Protein AF-A0AAW0M9P6-F1 (afdb_monomer)

Foldseek 3Di:
DVVVLVVVLVVVLVVLVVVLVVVVVVLVVVLVVLVVVQVVLCPDDPPDPSVPPDRDDSPDDDPPVVSVVVNVVVVVVSVVVVVVD

Sequence (85 aa):
MSEFTAGTMNEELLLGSWVMYDATGVRLHAGRQAELLNQIVCELPPEHPVSNVRPLRDSLGHTPLQVVAGAILGCVVALLMRGSS

pLDDT: mean 78.46, std 9.96, range [51.75, 90.88]

Mean predicted aligned error: 9.75 Å

Structure (mmCIF, N/CA/C/O backbone):
data_AF-A0AAW0M9P6-F1
#
_entry.id   AF-A0AAW0M9P6-F1
#
loop_
_atom_site.group_PDB
_atom_site.id
_atom_site.type_symbol
_atom_site.label_atom_id
_atom_site.label_alt_id
_atom_site.label_comp_id
_atom_site.label_asym_id
_atom_site.label_entity_id
_atom_site.label_seq_id
_atom_site.pdbx_PDB_ins_code
_atom_site.Cartn_x
_atom_site.Cartn_y
_atom_site.Cartn_z
_atom_site.occupancy
_atom_site.B_iso_or_equiv
_atom_site.auth_seq_id
_atom_site.auth_comp_id
_atom_site.auth_asym_id
_atom_site.auth_atom_id
_atom_site.pdbx_PDB_model_num
ATOM 1 N N . MET A 1 1 ? 23.492 6.455 -26.843 1.00 55.59 1 MET A N 1
ATOM 2 C CA . MET A 1 1 ? 22.067 6.846 -26.947 1.00 55.59 1 MET A CA 1
ATOM 3 C C . MET A 1 1 ? 21.159 5.800 -26.299 1.00 55.59 1 MET A C 1
ATOM 5 O O . MET A 1 1 ? 20.437 6.153 -25.382 1.00 55.59 1 MET A O 1
ATOM 9 N N . SER A 1 2 ? 21.247 4.516 -26.680 1.00 58.66 2 SER A N 1
ATOM 10 C CA . SER A 1 2 ? 20.448 3.422 -26.089 1.00 58.66 2 SER A CA 1
ATOM 11 C C . SER A 1 2 ? 20.691 3.185 -24.591 1.00 58.66 2 SER A C 1
ATOM 13 O O . SER A 1 2 ? 19.732 2.984 -23.854 1.00 58.66 2 SER A O 1
ATOM 15 N N . GLU A 1 3 ? 21.943 3.244 -24.128 1.00 61.34 3 GLU A N 1
ATOM 16 C CA . GLU A 1 3 ? 22.275 3.071 -22.702 1.00 61.34 3 GLU A CA 1
ATOM 17 C C . GLU A 1 3 ? 21.823 4.248 -21.829 1.00 61.34 3 GLU A C 1
ATOM 19 O O . GLU A 1 3 ? 21.492 4.052 -20.667 1.00 61.34 3 GLU A O 1
ATOM 24 N N . PHE A 1 4 ? 21.739 5.457 -22.395 1.00 61.78 4 PHE A N 1
ATOM 25 C CA . PHE A 1 4 ? 21.278 6.648 -21.676 1.00 61.78 4 PHE A CA 1
ATOM 26 C C . PHE A 1 4 ? 19.761 6.604 -21.442 1.00 61.78 4 PHE A C 1
ATOM 28 O O . PHE A 1 4 ? 19.307 6.817 -20.326 1.00 61.78 4 PHE A O 1
ATOM 35 N N . THR A 1 5 ? 18.982 6.227 -22.464 1.00 64.56 5 THR A N 1
ATOM 36 C CA . THR A 1 5 ? 17.530 6.016 -22.324 1.00 64.56 5 THR A CA 1
ATOM 37 C C . THR A 1 5 ? 17.210 4.849 -21.393 1.00 64.56 5 THR A C 1
ATOM 39 O O . 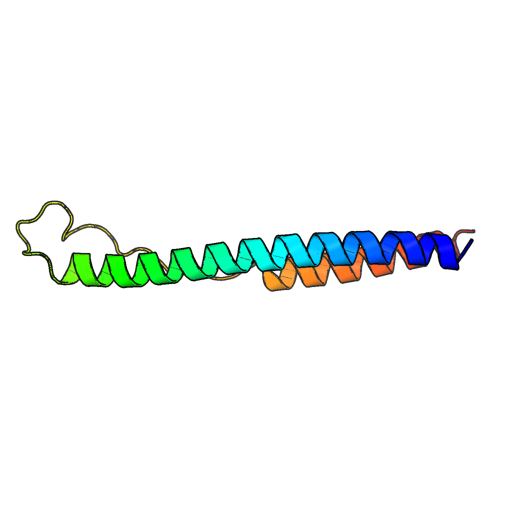THR A 1 5 ? 16.289 4.955 -20.592 1.00 64.56 5 THR A O 1
ATOM 42 N N . ALA A 1 6 ? 17.974 3.749 -21.457 1.00 61.34 6 ALA A N 1
ATOM 43 C CA . ALA A 1 6 ? 17.847 2.674 -20.476 1.00 61.34 6 ALA A CA 1
ATOM 44 C C . ALA A 1 6 ? 18.144 3.203 -19.063 1.00 61.34 6 ALA A C 1
ATOM 46 O O . ALA A 1 6 ? 17.322 3.020 -18.179 1.00 61.34 6 ALA A O 1
ATOM 47 N N . GLY A 1 7 ? 19.245 3.949 -18.896 1.00 67.69 7 GLY A N 1
ATOM 48 C CA . GLY A 1 7 ? 19.628 4.699 -17.693 1.00 67.69 7 GLY A CA 1
ATOM 49 C C . GLY A 1 7 ? 18.456 5.368 -16.971 1.00 67.69 7 GLY A C 1
ATOM 50 O O . GLY A 1 7 ? 18.166 5.040 -15.822 1.00 67.69 7 GLY A O 1
ATOM 51 N N . THR A 1 8 ? 17.747 6.242 -17.684 1.00 70.00 8 THR A N 1
ATOM 52 C CA . THR A 1 8 ? 16.634 7.036 -17.142 1.00 70.00 8 THR A CA 1
ATOM 53 C C . THR A 1 8 ? 15.422 6.182 -16.742 1.00 70.00 8 THR A C 1
ATOM 55 O O . THR A 1 8 ? 14.808 6.428 -15.707 1.00 70.00 8 THR A O 1
ATOM 58 N N . MET A 1 9 ? 15.104 5.119 -17.492 1.00 70.94 9 MET A N 1
ATOM 59 C CA . MET A 1 9 ? 13.976 4.225 -17.168 1.00 70.94 9 MET A CA 1
ATOM 60 C C . MET A 1 9 ? 14.197 3.444 -15.861 1.00 70.94 9 MET A C 1
ATOM 62 O O . MET A 1 9 ? 13.242 3.142 -15.142 1.00 70.94 9 MET A O 1
ATOM 66 N N . ASN A 1 10 ? 15.451 3.106 -15.537 1.00 74.50 10 ASN A N 1
ATOM 67 C CA . ASN A 1 10 ? 15.782 2.376 -14.308 1.00 74.50 10 ASN A CA 1
ATOM 68 C C . ASN A 1 10 ? 15.516 3.232 -13.064 1.00 74.50 10 ASN A C 1
ATOM 70 O O . ASN A 1 10 ? 15.035 2.734 -12.047 1.00 74.50 10 ASN A O 1
ATOM 74 N N . GLU A 1 11 ? 15.865 4.515 -13.150 1.00 79.75 11 GLU A N 1
ATOM 75 C CA . GLU A 1 11 ? 15.776 5.475 -12.051 1.00 79.75 11 GLU A CA 1
ATOM 76 C C . GLU A 1 11 ? 14.311 5.741 -11.683 1.00 79.75 11 GLU A C 1
ATOM 78 O O . GLU A 1 11 ? 13.950 5.711 -10.505 1.00 79.75 11 GLU A O 1
ATOM 83 N N . GLU A 1 12 ? 13.441 5.891 -12.685 1.00 79.75 12 GLU A N 1
ATOM 84 C CA . GLU A 1 12 ? 11.997 6.057 -12.486 1.00 79.75 12 GLU A CA 1
ATOM 85 C C . GLU A 1 12 ? 11.348 4.815 -11.859 1.00 79.75 12 GLU A C 1
ATOM 87 O O . GLU A 1 12 ? 10.536 4.936 -10.938 1.00 79.75 12 GLU A O 1
ATOM 92 N N . LEU A 1 13 ? 11.734 3.611 -12.303 1.00 79.25 13 LEU A N 1
ATOM 93 C CA . LEU A 1 13 ? 11.226 2.358 -11.739 1.00 79.25 13 LEU A CA 1
ATOM 94 C C . LEU A 1 13 ? 11.654 2.180 -10.276 1.00 79.25 13 LEU A C 1
ATOM 96 O O . LEU A 1 13 ? 10.849 1.751 -9.447 1.00 79.25 13 LEU A O 1
ATOM 100 N N . LEU A 1 14 ? 12.902 2.526 -9.949 1.00 84.19 14 LEU A N 1
ATOM 101 C CA . LEU A 1 14 ? 13.428 2.470 -8.584 1.00 84.19 14 LEU A CA 1
ATOM 1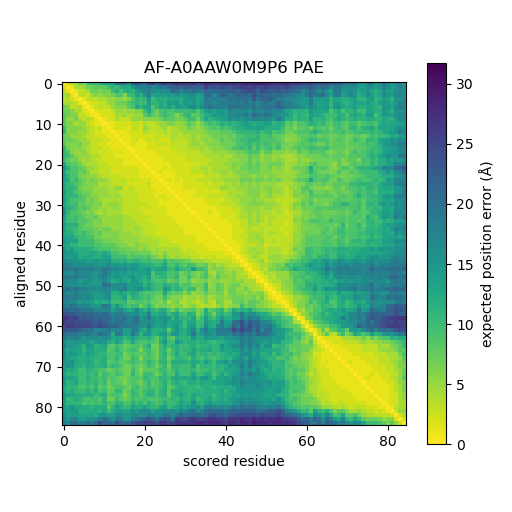02 C C . LEU A 1 14 ? 12.668 3.421 -7.653 1.00 84.19 14 LEU A C 1
ATOM 104 O O . LEU A 1 14 ? 12.194 2.994 -6.597 1.00 84.19 14 LEU A O 1
ATOM 108 N N . LEU A 1 15 ? 12.498 4.683 -8.059 1.00 83.56 15 LEU A N 1
ATOM 109 C CA . LEU A 1 15 ? 11.750 5.678 -7.286 1.00 83.56 15 LEU A CA 1
ATOM 110 C C . LEU A 1 15 ? 10.275 5.281 -7.133 1.00 83.56 15 LEU A C 1
ATOM 112 O O . LEU A 1 15 ? 9.727 5.338 -6.031 1.00 83.56 15 LEU A O 1
ATOM 116 N N . GLY A 1 16 ? 9.643 4.816 -8.213 1.00 81.88 16 GLY A N 1
ATOM 117 C CA . GLY A 1 16 ? 8.263 4.335 -8.194 1.00 81.88 16 GLY A CA 1
ATOM 118 C C . GLY A 1 16 ? 8.074 3.128 -7.272 1.00 81.88 16 GLY A C 1
ATOM 119 O O . GLY A 1 16 ? 7.123 3.092 -6.488 1.00 81.88 16 GLY A O 1
ATOM 120 N N . SER A 1 17 ? 9.004 2.169 -7.305 1.00 82.25 17 SER A N 1
ATOM 121 C CA . SER A 1 17 ? 8.990 1.006 -6.415 1.00 82.25 17 SER A CA 1
ATOM 122 C C . SER A 1 17 ? 9.174 1.406 -4.952 1.00 82.25 17 SER A C 1
ATOM 124 O O . SER A 1 17 ? 8.499 0.848 -4.090 1.00 82.25 17 SER A O 1
ATOM 126 N N . TRP A 1 18 ? 10.046 2.376 -4.658 1.00 87.50 18 TRP A N 1
ATOM 127 C CA . TRP A 1 18 ? 10.259 2.872 -3.297 1.00 87.50 18 TRP A CA 1
ATOM 128 C C . TRP A 1 18 ? 8.993 3.514 -2.717 1.00 87.50 18 TRP A C 1
ATOM 130 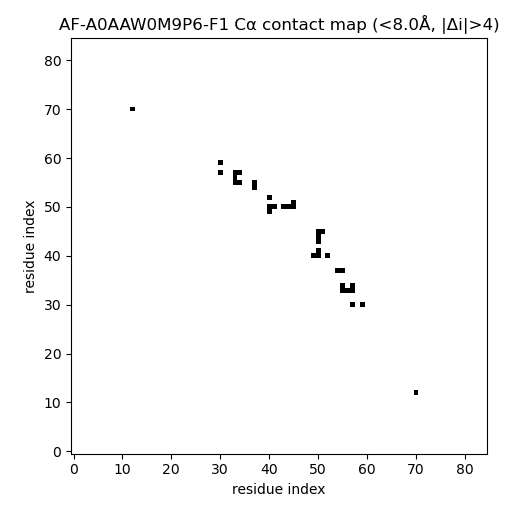O O . TRP A 1 18 ? 8.538 3.124 -1.642 1.00 87.50 18 TRP A O 1
ATOM 140 N N . VAL A 1 19 ? 8.366 4.431 -3.463 1.00 86.88 19 VAL A N 1
ATOM 141 C CA . VAL A 1 19 ? 7.119 5.096 -3.043 1.00 86.88 19 VAL A CA 1
ATOM 142 C C . VAL A 1 19 ? 5.977 4.091 -2.888 1.00 86.88 19 VAL A C 1
ATOM 144 O O . VAL A 1 19 ? 5.190 4.183 -1.946 1.00 86.88 19 VAL A O 1
ATOM 147 N N . MET A 1 20 ? 5.871 3.104 -3.783 1.00 84.25 20 MET A N 1
ATOM 148 C CA . MET A 1 20 ? 4.849 2.061 -3.671 1.00 84.25 20 MET A CA 1
ATOM 149 C C . MET A 1 20 ? 5.073 1.133 -2.486 1.00 84.25 20 MET A C 1
ATOM 151 O O . MET A 1 20 ? 4.100 0.752 -1.831 1.00 84.25 20 MET A O 1
ATOM 155 N N . TYR A 1 21 ? 6.323 0.777 -2.204 1.00 83.88 21 TYR A N 1
ATOM 156 C CA . TYR A 1 21 ? 6.670 -0.024 -1.041 1.00 83.88 21 TYR A CA 1
ATOM 157 C C . TYR A 1 21 ? 6.299 0.709 0.255 1.00 83.88 21 TYR A C 1
ATOM 159 O O . TYR A 1 21 ? 5.576 0.150 1.081 1.00 83.88 21 TYR A O 1
ATOM 167 N N . ASP A 1 22 ? 6.676 1.985 0.380 1.00 88.56 22 ASP A N 1
ATOM 168 C CA . ASP A 1 22 ? 6.341 2.825 1.536 1.00 88.56 22 ASP A CA 1
ATOM 169 C C . ASP A 1 22 ? 4.820 3.001 1.707 1.00 88.56 22 ASP A C 1
ATOM 171 O O . ASP A 1 22 ? 4.250 2.683 2.756 1.00 88.56 22 ASP A O 1
ATOM 175 N N . ALA A 1 23 ? 4.114 3.367 0.632 1.00 84.25 23 ALA A N 1
ATOM 176 C CA . ALA A 1 23 ? 2.660 3.511 0.649 1.00 84.25 23 ALA A CA 1
ATOM 177 C C . ALA A 1 23 ? 1.937 2.193 0.982 1.00 84.25 23 ALA A C 1
ATOM 179 O O . ALA A 1 23 ? 0.852 2.203 1.566 1.00 84.25 23 ALA A O 1
ATOM 180 N N . THR A 1 24 ? 2.506 1.046 0.609 1.00 83.56 24 THR A N 1
ATOM 181 C CA . THR A 1 24 ? 1.967 -0.274 0.969 1.00 83.56 24 THR A CA 1
ATOM 182 C C . THR A 1 24 ? 2.193 -0.583 2.445 1.00 83.56 24 THR A C 1
ATOM 184 O O . THR A 1 24 ? 1.270 -1.069 3.097 1.00 83.56 24 THR A O 1
ATOM 187 N N . GLY A 1 25 ? 3.361 -0.238 2.993 1.00 85.62 25 GLY A N 1
ATOM 188 C CA . GLY A 1 25 ? 3.648 -0.342 4.424 1.00 85.62 25 GLY A CA 1
ATOM 189 C C . GLY A 1 25 ? 2.651 0.451 5.270 1.00 85.62 25 GLY A C 1
ATOM 190 O O . GLY A 1 25 ? 2.014 -0.110 6.163 1.00 85.62 25 GLY A O 1
ATOM 191 N N . VAL A 1 26 ? 2.419 1.724 4.932 1.00 87.44 26 VAL A N 1
ATOM 192 C CA . VAL A 1 26 ? 1.433 2.574 5.626 1.00 87.44 26 VAL A CA 1
ATOM 193 C C . VAL A 1 26 ? 0.021 1.981 5.551 1.00 87.44 26 VAL A C 1
ATOM 195 O O . VAL A 1 26 ? -0.668 1.909 6.569 1.00 87.44 26 VAL A O 1
ATOM 198 N N . ARG A 1 27 ? -0.409 1.494 4.378 1.00 86.88 27 ARG A N 1
ATOM 199 C CA . ARG A 1 27 ? -1.726 0.845 4.209 1.00 86.88 27 ARG A CA 1
ATOM 200 C C . ARG A 1 27 ? -1.867 -0.423 5.049 1.00 86.88 27 ARG A C 1
ATOM 202 O O . ARG A 1 27 ? -2.934 -0.650 5.611 1.00 86.88 27 ARG A O 1
ATOM 209 N N . LEU A 1 28 ? -0.810 -1.230 5.153 1.00 85.56 28 LEU A N 1
ATOM 210 C CA . LEU A 1 28 ? -0.810 -2.440 5.975 1.00 85.56 28 LEU A CA 1
ATOM 211 C C . LEU A 1 28 ? -0.949 -2.102 7.465 1.00 85.56 28 LEU A C 1
ATOM 213 O O . LEU A 1 28 ? -1.744 -2.728 8.164 1.00 85.56 28 LEU A O 1
ATOM 217 N N . HIS A 1 29 ? -0.204 -1.105 7.950 1.00 88.50 29 HIS A N 1
ATOM 218 C CA . HIS A 1 29 ? -0.306 -0.652 9.338 1.00 88.50 29 HIS A CA 1
ATOM 219 C C . HIS A 1 29 ? -1.684 -0.062 9.652 1.00 88.50 29 HIS A C 1
ATOM 221 O O . HIS A 1 29 ? -2.253 -0.392 10.691 1.00 88.50 29 HIS A O 1
ATOM 227 N N . ALA A 1 30 ? -2.245 0.735 8.740 1.00 88.25 30 ALA A N 1
ATOM 228 C CA . ALA A 1 30 ? -3.589 1.285 8.881 1.00 88.25 30 ALA A CA 1
ATOM 229 C C . ALA A 1 30 ? -4.672 0.190 8.915 1.00 88.25 30 ALA A C 1
ATOM 231 O O . ALA A 1 30 ? -5.580 0.272 9.737 1.00 88.25 30 ALA A O 1
ATOM 232 N N . GLY A 1 31 ? -4.554 -0.857 8.087 1.00 86.31 31 GLY A N 1
ATOM 233 C CA . GLY A 1 31 ? -5.458 -2.016 8.125 1.00 86.31 31 GLY A CA 1
ATOM 234 C C . GLY A 1 31 ? -5.385 -2.765 9.459 1.00 86.31 31 GLY A C 1
ATOM 235 O O . GLY A 1 31 ? -6.398 -2.961 10.119 1.00 86.31 31 GLY A O 1
ATOM 236 N N . ARG A 1 32 ? -4.173 -3.065 9.948 1.00 88.94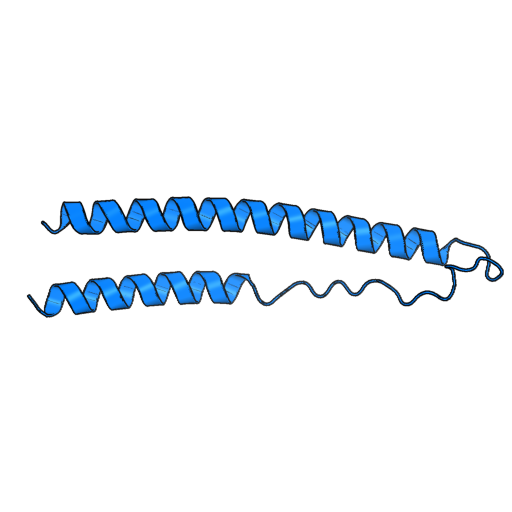 32 ARG A N 1
ATOM 237 C CA . ARG A 1 32 ? -3.995 -3.685 11.277 1.00 88.94 32 ARG A CA 1
ATOM 238 C C . ARG A 1 32 ? -4.563 -2.829 12.411 1.00 88.94 32 ARG A C 1
ATOM 240 O O . ARG A 1 32 ? -5.138 -3.362 13.354 1.00 88.94 32 ARG A O 1
ATOM 247 N N . GLN A 1 33 ? -4.406 -1.506 12.342 1.00 90.88 33 GLN A N 1
ATOM 248 C CA . GLN A 1 33 ? -5.024 -0.600 13.313 1.00 90.88 33 GLN A CA 1
ATOM 249 C C . GLN A 1 33 ? -6.552 -0.624 13.233 1.00 90.88 33 GLN A C 1
ATOM 251 O O . GLN A 1 33 ? -7.202 -0.599 14.273 1.00 90.88 33 GLN A O 1
ATOM 256 N N . ALA A 1 34 ? -7.122 -0.684 12.030 1.00 89.38 34 ALA A N 1
ATOM 257 C CA . ALA A 1 34 ? -8.562 -0.784 11.831 1.00 89.38 34 ALA A CA 1
ATOM 258 C C . ALA A 1 34 ? -9.135 -2.094 12.395 1.00 89.38 34 ALA A C 1
ATOM 260 O O . ALA A 1 34 ? -10.164 -2.065 13.068 1.00 89.38 34 ALA A O 1
ATOM 261 N N . GLU A 1 35 ? -8.444 -3.217 12.191 1.00 88.06 35 GLU A N 1
ATOM 262 C CA . GLU A 1 35 ? -8.804 -4.523 12.752 1.00 88.06 35 GLU A CA 1
ATOM 263 C C . GLU A 1 35 ? -8.808 -4.499 14.289 1.00 88.06 35 GLU A C 1
ATOM 265 O O . GLU A 1 35 ? -9.811 -4.848 14.915 1.00 88.06 35 GLU A O 1
ATOM 270 N N . LEU A 1 36 ? -7.730 -3.995 14.902 1.00 90.75 36 LEU A N 1
ATOM 271 C CA . LEU A 1 36 ? -7.643 -3.844 16.358 1.00 90.75 36 LEU A CA 1
ATOM 272 C C . LEU A 1 36 ? -8.713 -2.891 16.904 1.00 90.75 36 LEU A C 1
ATOM 274 O O . LEU A 1 36 ? -9.304 -3.158 17.948 1.00 90.75 36 LEU A O 1
ATOM 278 N N . LEU A 1 37 ? -8.993 -1.791 16.202 1.00 90.31 37 LEU A N 1
ATOM 279 C CA . LEU A 1 37 ? -10.027 -0.843 16.607 1.00 90.31 37 LEU A CA 1
ATOM 280 C C . LEU A 1 37 ? -11.420 -1.480 16.568 1.00 90.31 37 LEU A C 1
ATOM 282 O O . LEU A 1 37 ? -12.195 -1.290 17.501 1.00 90.31 37 LEU A O 1
ATOM 286 N N . ASN A 1 38 ? -11.727 -2.260 15.530 1.00 88.94 38 ASN A N 1
ATOM 287 C CA . ASN A 1 38 ? -12.985 -2.999 15.444 1.00 88.94 38 ASN A CA 1
ATOM 288 C C . ASN A 1 38 ? -13.137 -3.979 16.616 1.00 88.94 38 ASN A C 1
ATOM 290 O O . ASN A 1 38 ? -14.221 -4.072 17.188 1.00 88.94 38 ASN A O 1
ATOM 294 N N . GLN A 1 39 ? -12.059 -4.667 17.011 1.00 89.19 39 GLN A N 1
ATOM 295 C CA . GLN A 1 39 ? -12.081 -5.548 18.180 1.00 89.19 39 GLN A CA 1
ATOM 296 C C . GLN A 1 39 ? -12.378 -4.770 19.471 1.00 89.19 39 GLN A C 1
ATOM 298 O O . GLN A 1 39 ? -13.261 -5.166 20.227 1.00 89.19 39 GLN A O 1
ATOM 303 N N . ILE A 1 40 ? -11.704 -3.636 19.689 1.00 89.81 40 ILE A N 1
ATOM 304 C CA . ILE A 1 40 ? -11.945 -2.773 20.856 1.00 89.81 40 ILE A CA 1
ATOM 305 C C . ILE A 1 40 ? -13.409 -2.312 20.895 1.00 89.81 40 ILE A C 1
ATOM 307 O O . ILE A 1 40 ? -14.043 -2.384 21.944 1.00 89.81 40 ILE A O 1
ATOM 311 N N . VAL A 1 41 ? -13.964 -1.877 19.755 1.00 88.00 41 VAL A N 1
ATOM 312 C CA . VAL A 1 41 ? -15.370 -1.445 19.626 1.00 88.00 41 VAL A CA 1
ATOM 313 C C . VAL A 1 41 ? -16.350 -2.559 20.003 1.00 88.00 41 VAL A C 1
ATOM 315 O O . VAL A 1 41 ? -17.337 -2.280 20.680 1.00 88.00 41 VAL A O 1
ATOM 318 N N . CYS A 1 42 ? -16.066 -3.809 19.633 1.00 84.19 42 CYS A N 1
ATOM 319 C CA . CYS A 1 42 ? -16.888 -4.965 20.000 1.00 84.19 42 CYS A CA 1
ATOM 320 C C . CYS A 1 42 ? -16.834 -5.319 21.497 1.00 84.19 42 CYS A C 1
ATOM 322 O O . CYS A 1 42 ? -17.778 -5.918 22.007 1.00 84.19 42 CYS A 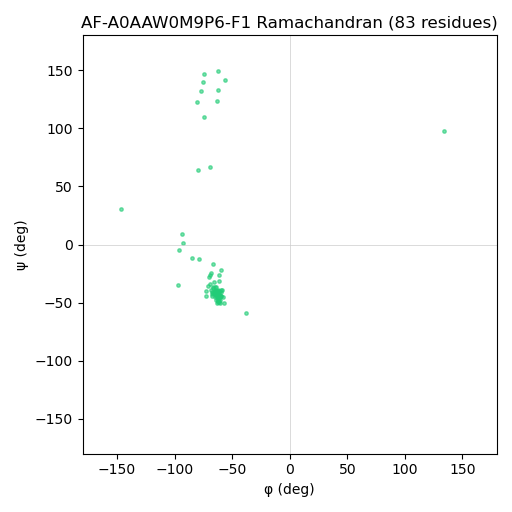O 1
ATOM 324 N N . GLU A 1 43 ? -15.746 -4.983 22.196 1.00 87.50 43 GLU A N 1
ATOM 325 C CA . GLU A 1 43 ? -15.578 -5.256 23.633 1.00 87.50 43 GLU A CA 1
ATOM 326 C C . GLU A 1 43 ? -16.209 -4.172 24.531 1.00 87.50 43 GLU A C 1
ATOM 328 O O . GLU A 1 43 ? -16.362 -4.368 25.739 1.00 87.50 43 GLU A O 1
ATOM 333 N N . LEU A 1 44 ? -16.602 -3.027 23.964 1.00 88.12 44 LEU A N 1
ATOM 334 C CA . LEU A 1 44 ? -17.238 -1.932 24.697 1.00 88.12 44 LEU A CA 1
ATOM 335 C C . LEU A 1 44 ? -18.703 -2.258 25.064 1.00 88.12 44 LEU A C 1
ATOM 337 O O . LEU A 1 44 ? -19.411 -2.917 24.301 1.00 88.12 44 LEU A O 1
ATOM 341 N N . PRO A 1 45 ? -19.202 -1.771 26.218 1.00 85.38 45 PRO A N 1
ATOM 342 C CA . PRO A 1 45 ? -20.588 -1.987 26.617 1.00 85.38 45 PRO A CA 1
ATOM 343 C C . PRO A 1 45 ? -21.569 -1.343 25.619 1.00 85.38 45 PRO A C 1
ATOM 345 O O . PRO A 1 45 ? -21.264 -0.291 25.048 1.00 85.38 45 PRO A O 1
ATOM 348 N N . PRO A 1 46 ? -22.774 -1.916 25.444 1.00 78.12 46 PRO A N 1
ATOM 349 C CA . PRO A 1 46 ? -23.746 -1.465 24.443 1.00 78.12 46 PRO A CA 1
ATOM 350 C C . PRO A 1 46 ? -24.206 -0.013 24.653 1.00 78.12 46 PRO A C 1
ATOM 352 O O . PRO A 1 46 ? -24.514 0.677 23.687 1.00 78.12 46 PRO A O 1
ATOM 355 N N . GLU A 1 47 ? -24.159 0.482 25.894 1.00 81.06 47 GLU A N 1
ATOM 356 C CA . GLU A 1 47 ? -24.471 1.871 26.272 1.00 81.06 47 GLU A CA 1
ATOM 357 C C . GLU A 1 47 ? -23.461 2.898 25.715 1.00 81.06 47 GLU A C 1
ATOM 359 O O . GLU A 1 47 ? -23.702 4.107 25.739 1.00 81.06 47 GLU A O 1
ATOM 364 N N . HIS A 1 48 ? -22.280 2.442 25.281 1.00 80.12 48 HIS A N 1
ATOM 365 C CA . HIS A 1 48 ? -21.198 3.319 24.865 1.00 80.12 48 HIS A CA 1
ATOM 366 C C . HIS A 1 48 ? -21.468 3.895 23.461 1.00 80.12 48 HIS A C 1
ATOM 368 O O . HIS A 1 48 ? -21.750 3.132 22.535 1.00 80.12 48 HIS A O 1
ATOM 374 N N . PRO A 1 49 ? -21.322 5.219 23.249 1.00 78.69 49 PRO A N 1
ATOM 375 C CA . PRO A 1 49 ? -21.727 5.896 22.012 1.00 78.69 49 PRO A CA 1
ATOM 376 C C . PRO A 1 49 ? -21.036 5.378 20.746 1.00 78.69 49 PRO A C 1
ATOM 378 O O . PRO A 1 49 ? -21.575 5.557 19.655 1.00 78.69 49 PRO A O 1
ATOM 381 N N . VAL A 1 50 ? -19.868 4.734 20.870 1.00 80.31 50 VAL A N 1
ATOM 382 C CA . VAL A 1 50 ? -19.163 4.150 19.719 1.00 80.31 50 VAL A CA 1
ATOM 383 C C . VAL A 1 50 ? -19.418 2.655 19.495 1.00 80.31 50 VAL A C 1
ATOM 385 O O . VAL A 1 50 ? -18.975 2.142 18.475 1.00 80.31 50 VAL A O 1
ATOM 388 N N . SER A 1 51 ? -20.154 1.954 20.371 1.00 75.00 51 SER A N 1
ATOM 389 C CA . SER A 1 51 ? -20.399 0.502 20.215 1.00 75.00 51 SER A CA 1
ATOM 390 C C . SER A 1 51 ? -21.300 0.175 19.013 1.00 75.00 51 SER A C 1
ATOM 392 O O . SER A 1 51 ? -21.202 -0.896 18.424 1.00 75.00 51 SER A O 1
ATOM 394 N N . ASN A 1 52 ? -22.133 1.133 18.588 1.00 75.50 52 ASN A N 1
ATOM 395 C CA . ASN A 1 52 ? -23.012 1.002 17.421 1.00 75.50 52 ASN A CA 1
ATOM 396 C C . ASN A 1 52 ? -22.379 1.545 16.120 1.00 75.50 52 ASN A C 1
ATOM 398 O O . ASN A 1 52 ? -23.062 1.718 15.107 1.00 75.50 52 ASN A O 1
ATOM 402 N N . VAL A 1 53 ? -21.084 1.885 16.135 1.00 79.00 53 VAL A N 1
ATOM 403 C CA . VAL A 1 53 ? -20.386 2.400 14.950 1.00 79.00 53 VAL A CA 1
ATOM 404 C C . VAL A 1 53 ? -20.099 1.255 13.984 1.00 79.00 53 VAL A C 1
ATOM 406 O O . VAL A 1 53 ? -19.738 0.145 14.366 1.00 79.00 53 VAL A O 1
ATOM 409 N N . ARG A 1 54 ? -20.273 1.534 12.691 1.00 79.25 54 ARG A N 1
ATOM 410 C CA . ARG A 1 54 ? -20.046 0.558 11.624 1.00 79.25 54 ARG A CA 1
ATOM 411 C C . ARG A 1 54 ? -18.567 0.128 11.620 1.00 79.25 54 ARG A C 1
ATOM 413 O O . ARG A 1 54 ? -17.715 1.017 11.611 1.00 79.25 54 ARG A O 1
ATOM 420 N N . PRO A 1 55 ? -18.253 -1.180 11.549 1.00 78.62 55 PRO A N 1
ATOM 421 C CA . PRO A 1 55 ? -16.871 -1.648 11.498 1.00 78.62 55 PRO A CA 1
ATOM 422 C C . PRO A 1 55 ? -16.106 -1.022 10.332 1.00 78.62 55 PRO A C 1
ATOM 424 O O . PRO A 1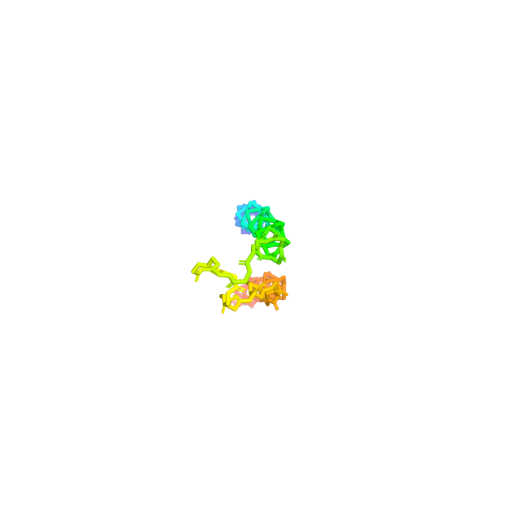 55 ? -16.649 -0.874 9.226 1.0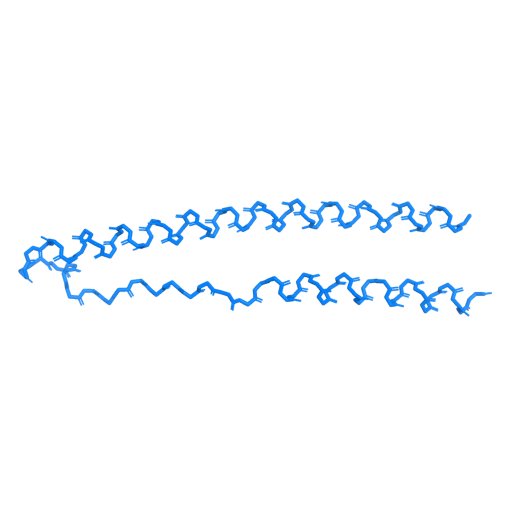0 78.62 55 PRO A O 1
ATOM 427 N N . LEU A 1 56 ? -14.836 -0.686 10.560 1.00 80.38 56 LEU A N 1
ATOM 428 C CA . LEU A 1 56 ? -13.934 -0.267 9.497 1.00 80.38 56 LEU A CA 1
ATOM 429 C C . LEU A 1 56 ? -13.769 -1.441 8.530 1.00 80.38 56 LEU A C 1
ATOM 431 O O . LEU A 1 56 ? -13.410 -2.546 8.929 1.00 80.38 56 LEU A O 1
ATOM 435 N N . ARG A 1 57 ? -14.075 -1.212 7.252 1.00 70.69 57 ARG A N 1
ATOM 436 C CA . ARG A 1 57 ? -13.922 -2.228 6.208 1.00 70.69 57 ARG A CA 1
ATOM 437 C C . ARG A 1 57 ? -12.456 -2.263 5.789 1.00 70.69 57 ARG A C 1
ATOM 439 O O . ARG A 1 57 ? -11.965 -1.255 5.282 1.00 70.69 57 ARG A O 1
ATOM 446 N N . ASP A 1 58 ? -11.813 -3.422 5.900 1.00 62.84 58 ASP A N 1
ATOM 447 C CA . ASP A 1 58 ? -10.521 -3.717 5.268 1.00 62.84 58 ASP A CA 1
ATOM 448 C C . ASP A 1 58 ? -10.685 -3.811 3.748 1.00 62.84 58 ASP A C 1
ATOM 450 O O . ASP A 1 58 ? -10.571 -4.869 3.134 1.00 62.84 58 ASP A O 1
ATOM 454 N N . SER A 1 59 ? -11.009 -2.696 3.095 1.00 58.09 59 SER A N 1
ATOM 455 C CA . SER A 1 59 ? -10.998 -2.634 1.636 1.00 58.09 59 SER A CA 1
ATOM 456 C C . SER A 1 59 ? -9.561 -2.453 1.153 1.00 58.09 59 SER A C 1
ATOM 458 O O . SER A 1 59 ? -9.198 -1.437 0.561 1.00 58.09 59 SER A O 1
ATOM 460 N N . LEU A 1 60 ? -8.731 -3.457 1.421 1.00 62.84 60 LEU A N 1
ATOM 461 C CA . LEU A 1 60 ? -7.458 -3.642 0.749 1.00 62.84 60 LEU A CA 1
ATOM 462 C C . LEU A 1 60 ? -7.739 -4.160 -0.664 1.00 62.84 60 LEU A C 1
ATOM 464 O O . LEU A 1 60 ? -8.102 -5.316 -0.850 1.00 62.84 60 LEU A O 1
ATOM 468 N N . GLY A 1 61 ? -7.498 -3.319 -1.669 1.00 53.31 61 G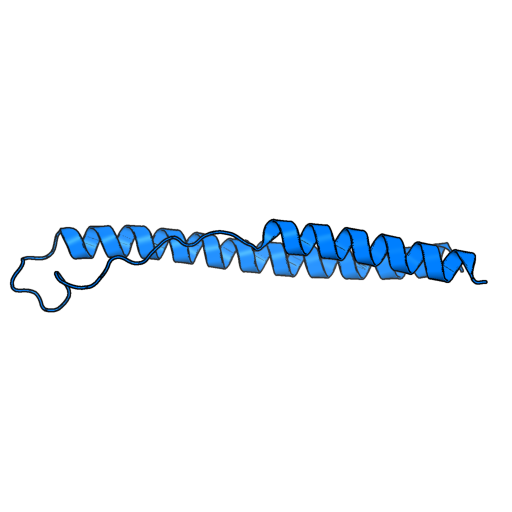LY A N 1
ATOM 469 C CA . GLY A 1 61 ? -6.968 -3.827 -2.933 1.00 53.31 61 GLY A CA 1
ATOM 470 C C . GLY A 1 61 ? -7.630 -3.323 -4.204 1.00 53.31 61 GLY A C 1
ATOM 471 O O . GLY A 1 61 ? -8.563 -3.940 -4.692 1.00 53.31 61 GLY A O 1
ATOM 472 N N . HIS A 1 62 ? -7.007 -2.304 -4.808 1.00 61.81 62 HIS A N 1
ATOM 473 C CA . HIS A 1 62 ? -6.836 -2.196 -6.269 1.00 61.81 62 HIS A CA 1
ATOM 474 C C . HIS A 1 62 ? -5.511 -1.502 -6.664 1.00 61.81 62 HIS A C 1
ATOM 476 O O . HIS A 1 62 ? -5.410 -0.859 -7.700 1.00 61.81 62 HIS A O 1
ATOM 482 N N . THR A 1 63 ? -4.459 -1.633 -5.857 1.00 67.62 63 THR A N 1
ATOM 483 C CA . THR A 1 63 ? -3.169 -0.948 -6.063 1.00 67.62 63 THR A CA 1
ATOM 484 C C . THR A 1 63 ? -2.063 -1.761 -6.756 1.00 67.62 63 THR A C 1
ATOM 486 O O . THR A 1 63 ? -1.335 -1.154 -7.539 1.00 67.62 63 THR A O 1
ATOM 489 N N . PRO A 1 64 ? -1.908 -3.094 -6.577 1.00 64.75 64 PRO A N 1
ATOM 490 C CA . PRO A 1 64 ? -0.774 -3.798 -7.187 1.00 64.75 64 PRO A CA 1
ATOM 491 C C . PRO A 1 64 ? -0.895 -3.911 -8.712 1.00 64.75 64 PRO A C 1
ATOM 493 O O . PRO A 1 64 ? 0.095 -3.775 -9.427 1.00 64.75 64 PRO A O 1
ATOM 496 N N . LEU A 1 65 ? -2.117 -4.080 -9.228 1.00 65.94 65 LEU A N 1
ATOM 497 C CA . LEU A 1 65 ? -2.362 -4.169 -10.669 1.00 65.94 65 LEU A CA 1
ATOM 498 C C . LEU A 1 65 ? -2.014 -2.859 -11.395 1.00 65.94 65 LEU A C 1
ATOM 500 O O . LEU A 1 65 ? -1.485 -2.891 -12.501 1.00 65.94 65 LEU A O 1
ATOM 504 N N . GLN A 1 66 ? -2.278 -1.710 -10.767 1.00 74.25 66 GLN A N 1
ATOM 505 C CA . GLN A 1 66 ? -2.020 -0.398 -11.363 1.00 74.25 66 GLN A CA 1
ATOM 506 C C . GLN A 1 66 ? -0.521 -0.141 -11.558 1.00 74.25 66 GLN A C 1
ATOM 508 O O . GLN A 1 66 ? -0.119 0.410 -12.579 1.00 74.25 66 GLN A O 1
ATOM 513 N N . VAL A 1 67 ? 0.310 -0.587 -10.612 1.00 71.88 67 VAL A N 1
ATOM 514 C CA . VAL A 1 67 ? 1.773 -0.462 -10.696 1.00 71.88 67 VAL A CA 1
ATOM 515 C C . VAL A 1 67 ? 2.326 -1.331 -11.822 1.00 71.88 67 VAL A C 1
ATOM 517 O O . VAL A 1 67 ? 3.127 -0.865 -12.628 1.00 71.88 67 VAL A O 1
ATOM 520 N N . VAL A 1 68 ? 1.845 -2.573 -11.932 1.00 77.75 68 VAL A N 1
ATOM 521 C CA . VAL A 1 68 ? 2.229 -3.487 -13.018 1.00 77.75 68 VAL A CA 1
ATOM 522 C C . VAL A 1 68 ? 1.779 -2.941 -14.376 1.00 77.75 68 VAL A C 1
ATOM 524 O O . VAL A 1 68 ? 2.558 -2.945 -15.327 1.00 77.75 68 VAL A O 1
ATOM 527 N N . ALA A 1 69 ? 0.559 -2.405 -14.468 1.00 82.19 69 ALA A N 1
ATOM 528 C CA . ALA A 1 69 ? 0.055 -1.773 -15.685 1.00 82.19 69 ALA A CA 1
ATOM 529 C C . ALA A 1 69 ? 0.888 -0.544 -16.090 1.00 82.19 69 ALA A C 1
ATOM 531 O O . ALA A 1 69 ? 1.194 -0.379 -17.269 1.00 82.19 69 ALA A O 1
ATOM 532 N N . GLY A 1 70 ? 1.302 0.282 -15.123 1.00 79.25 70 GLY A N 1
ATOM 533 C CA . GLY A 1 70 ? 2.187 1.425 -15.356 1.00 79.25 70 GLY A CA 1
ATOM 534 C C . GLY A 1 70 ? 3.569 1.013 -15.868 1.00 79.25 70 GLY A C 1
ATOM 535 O O . GLY A 1 70 ? 4.052 1.588 -16.840 1.00 79.25 70 GLY A O 1
ATOM 536 N N . ALA A 1 71 ? 4.171 -0.027 -15.283 1.00 79.06 71 ALA A N 1
ATOM 537 C CA . ALA A 1 71 ? 5.463 -0.552 -15.728 1.00 79.06 71 ALA A CA 1
ATOM 538 C C . ALA A 1 71 ? 5.398 -1.108 -17.162 1.00 79.06 71 ALA A C 1
ATOM 540 O O . ALA A 1 71 ? 6.254 -0.801 -17.991 1.00 79.06 71 ALA A O 1
ATOM 541 N N . ILE A 1 72 ? 4.346 -1.873 -17.480 1.00 85.94 72 ILE A N 1
ATOM 542 C CA . ILE A 1 72 ? 4.117 -2.396 -18.834 1.00 85.94 72 ILE A CA 1
ATOM 543 C C . ILE A 1 72 ? 3.934 -1.243 -19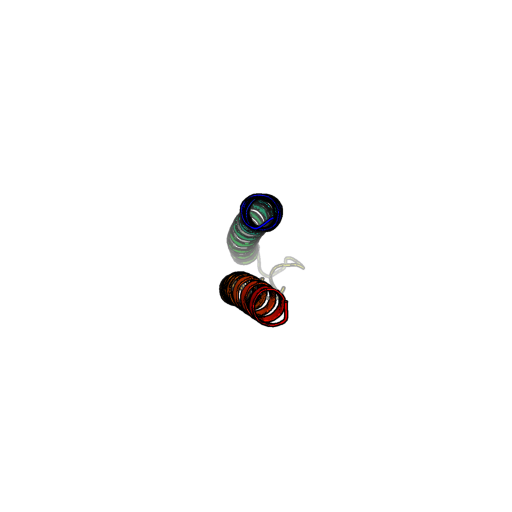.825 1.00 85.94 72 ILE A C 1
ATOM 545 O O . ILE A 1 72 ? 4.565 -1.243 -20.882 1.00 85.94 72 ILE A O 1
ATOM 549 N N . LEU A 1 73 ? 3.112 -0.245 -19.485 1.00 85.19 73 LEU A N 1
ATOM 550 C CA . LEU A 1 73 ? 2.880 0.918 -20.339 1.00 85.19 73 LEU A CA 1
ATOM 551 C C . LEU A 1 73 ? 4.180 1.692 -20.603 1.00 85.19 73 LEU A C 1
ATOM 553 O O . LEU A 1 73 ? 4.461 2.018 -21.754 1.00 85.19 73 LEU A O 1
ATOM 557 N N . GLY A 1 74 ? 4.997 1.923 -19.570 1.00 81.38 74 GLY A N 1
ATOM 558 C CA . GLY A 1 74 ? 6.302 2.576 -19.699 1.00 81.38 74 GLY A CA 1
ATOM 559 C C . GLY A 1 74 ? 7.250 1.818 -20.632 1.00 81.38 74 GLY A C 1
ATOM 560 O O . GLY A 1 74 ? 7.845 2.416 -21.529 1.00 81.38 74 GLY A O 1
ATOM 561 N N . CYS A 1 75 ? 7.327 0.488 -20.502 1.00 82.38 75 CYS A N 1
ATOM 562 C CA . CYS A 1 75 ? 8.097 -0.348 -21.426 1.00 82.38 75 CYS A CA 1
ATOM 563 C C . CYS A 1 75 ? 7.592 -0.243 -22.873 1.00 82.38 75 CYS A C 1
ATOM 565 O O . CYS A 1 75 ? 8.399 -0.120 -23.795 1.00 82.38 75 CYS A O 1
ATOM 567 N N . VAL A 1 76 ? 6.274 -0.272 -23.090 1.00 88.25 76 VAL A N 1
ATOM 568 C CA . VAL A 1 76 ? 5.679 -0.179 -24.433 1.00 88.25 76 VAL A CA 1
ATOM 569 C C . VAL A 1 76 ? 5.978 1.176 -25.079 1.00 88.25 76 VAL A C 1
ATOM 571 O O . VAL A 1 76 ? 6.430 1.215 -26.223 1.00 88.25 76 VAL A O 1
ATOM 574 N N . VAL A 1 77 ? 5.782 2.281 -24.355 1.00 84.81 77 VAL A N 1
ATOM 575 C CA . VAL A 1 77 ? 6.055 3.638 -24.861 1.00 84.81 77 VAL A CA 1
ATOM 576 C C . VAL A 1 77 ? 7.533 3.799 -25.229 1.00 84.81 77 VAL A C 1
ATOM 578 O O . VAL A 1 77 ? 7.840 4.287 -26.317 1.00 84.81 77 VAL A O 1
ATOM 581 N N . ALA A 1 78 ? 8.450 3.314 -24.386 1.00 78.50 78 ALA A N 1
ATOM 582 C CA . ALA A 1 78 ? 9.886 3.372 -24.659 1.00 78.50 78 ALA A CA 1
ATOM 583 C C . ALA A 1 78 ? 10.281 2.595 -25.931 1.00 78.50 78 ALA A C 1
ATOM 585 O O . ALA A 1 78 ? 11.093 3.070 -26.730 1.00 78.50 78 ALA A O 1
ATOM 586 N N . LEU A 1 79 ? 9.690 1.414 -26.154 1.00 84.06 79 LEU A N 1
ATOM 587 C CA . LEU A 1 79 ? 9.931 0.621 -27.363 1.00 84.06 79 LEU A CA 1
ATOM 588 C C . LEU A 1 79 ? 9.389 1.307 -28.624 1.00 84.06 79 LEU A C 1
ATOM 590 O O . LEU A 1 79 ? 10.077 1.320 -29.645 1.00 84.06 79 LEU A O 1
ATOM 594 N N . LEU A 1 80 ? 8.195 1.904 -28.549 1.00 86.06 80 LEU A N 1
ATOM 595 C CA . LEU A 1 80 ? 7.586 2.628 -29.669 1.00 86.06 80 LEU A CA 1
ATOM 596 C C . LEU A 1 80 ? 8.408 3.857 -30.071 1.00 86.06 80 LEU A C 1
ATOM 598 O O . LEU A 1 80 ? 8.668 4.058 -31.256 1.00 86.06 80 LEU A O 1
ATOM 602 N N . MET A 1 81 ? 8.875 4.646 -29.101 1.00 84.81 81 MET A N 1
ATOM 603 C CA . MET A 1 81 ? 9.716 5.813 -29.381 1.00 84.81 81 MET A CA 1
ATOM 604 C C . MET A 1 81 ? 11.057 5.420 -30.014 1.00 84.81 81 MET A C 1
ATOM 606 O O . MET A 1 81 ? 11.523 6.105 -30.921 1.00 84.81 81 MET A O 1
ATOM 610 N N . ARG A 1 82 ? 11.653 4.291 -29.598 1.00 76.06 82 ARG A N 1
ATOM 611 C CA . ARG A 1 82 ? 12.909 3.785 -30.175 1.00 76.06 82 ARG A CA 1
ATOM 612 C C . ARG A 1 82 ? 12.758 3.285 -31.613 1.00 76.06 82 ARG A C 1
ATOM 614 O O . ARG A 1 82 ? 13.701 3.409 -32.378 1.00 76.06 82 ARG A O 1
ATOM 621 N N . GLY A 1 83 ? 11.614 2.698 -31.967 1.00 71.62 83 GLY A N 1
ATOM 622 C CA . GLY A 1 83 ? 11.349 2.208 -33.327 1.00 71.62 83 GLY A CA 1
ATOM 623 C C . GLY A 1 83 ? 10.959 3.299 -34.331 1.00 71.62 83 GLY A C 1
ATOM 624 O O . GLY A 1 83 ? 10.929 3.035 -35.527 1.00 71.62 83 GLY A O 1
ATOM 625 N N . SER A 1 84 ? 10.643 4.505 -33.851 1.00 66.19 84 SER A N 1
ATOM 626 C CA . SER A 1 84 ? 10.262 5.663 -34.670 1.00 66.19 84 SER A CA 1
ATOM 627 C C . SER A 1 84 ? 11.445 6.580 -35.040 1.00 66.19 84 SER A C 1
ATOM 629 O O . SER A 1 84 ? 11.220 7.613 -35.673 1.00 66.19 84 SER A O 1
ATOM 631 N N . SER A 1 85 ? 12.671 6.243 -34.622 1.00 51.75 85 SER A N 1
ATOM 632 C CA . SER A 1 85 ? 13.933 6.910 -35.000 1.00 51.75 85 SER A CA 1
ATOM 633 C C . SER A 1 85 ? 14.751 6.013 -35.919 1.00 51.75 85 SER A C 1
ATOM 635 O O . SER A 1 85 ? 15.450 6.571 -36.789 1.00 51.75 85 SER A O 1
#

InterPro domains:
  IPR003832 Protein of unknown function DUF212 [PF02681] (14-77)
  IPR003832 Protein of unknown function DUF212 [PTHR31446] (15-81)

Organism: Quercus suber (NCBI:txid58331)

Radius of gyration: 21.7 Å; Cα contacts (8 Å, |Δi|>4): 18; chains: 1; bounding box: 47×13×62 Å

Solvent-accessible surface area (backbone atoms only — not comparable to full-atom values): 5035 Å² total; per-residue (Å²): 111,72,67,57,58,51,52,56,55,53,53,53,51,51,53,51,50,50,54,50,51,51,56,47,50,55,52,52,54,50,44,55,49,38,54,52,48,40,53,54,36,71,73,44,57,82,88,40,90,61,41,81,55,82,70,68,76,81,80,80,80,82,59,72,63,54,54,54,51,49,54,53,49,52,54,51,54,55,53,54,59,61,74,74,111

Secondary structure (DSSP, 8-state):
-HHHHHHHHHHHHHHHHHHHHHHHHHHHHHHHHHHHHHHHHHHS-TTSTTTTSPPPP----SSHHHHHHHHHHHHHHHHHHHHT-